Protein AF-A0A418YIG1-F1 (afdb_monomer_lite)

Structure (mmCIF, N/CA/C/O backbone):
data_AF-A0A418YIG1-F1
#
_entry.id   AF-A0A418YIG1-F1
#
loop_
_atom_site.group_PDB
_atom_site.id
_atom_site.type_symbol
_atom_site.label_atom_id
_atom_site.label_alt_id
_atom_site.label_comp_id
_atom_site.label_asym_id
_atom_site.label_entity_id
_atom_site.label_seq_id
_atom_site.pdbx_PDB_ins_code
_atom_site.Cartn_x
_atom_site.Cartn_y
_atom_site.Cartn_z
_atom_site.occupancy
_atom_site.B_iso_or_equiv
_atom_site.auth_seq_id
_atom_site.auth_comp_id
_atom_site.auth_asym_id
_atom_site.au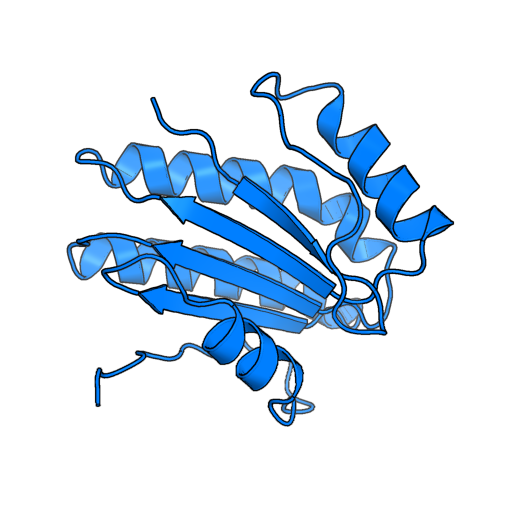th_atom_id
_atom_site.pdbx_PDB_model_num
ATOM 1 N N . MET A 1 1 ? 5.977 11.885 -16.176 1.00 49.81 1 MET A N 1
ATOM 2 C CA . MET A 1 1 ? 6.017 11.280 -14.828 1.00 49.81 1 MET A CA 1
ATOM 3 C C . MET A 1 1 ? 4.603 10.864 -14.461 1.00 49.81 1 MET A C 1
ATOM 5 O O . MET A 1 1 ? 3.712 11.700 -14.537 1.00 49.81 1 MET A O 1
ATOM 9 N N . THR A 1 2 ? 4.365 9.592 -14.143 1.00 57.84 2 THR A N 1
ATOM 10 C CA . THR A 1 2 ? 3.061 9.136 -13.630 1.00 57.84 2 THR A CA 1
ATOM 11 C C . THR A 1 2 ? 3.093 9.161 -12.111 1.00 57.84 2 THR A C 1
ATOM 13 O O . THR A 1 2 ? 3.876 8.435 -11.508 1.00 57.84 2 THR A O 1
ATOM 16 N N . SER A 1 3 ? 2.262 10.002 -11.502 1.00 64.56 3 SER A N 1
ATOM 17 C CA . SER A 1 3 ? 2.146 10.103 -10.048 1.00 64.56 3 SER A CA 1
ATOM 18 C C . SER A 1 3 ? 1.519 8.838 -9.437 1.00 64.56 3 SER A C 1
ATOM 20 O O . SER A 1 3 ? 0.661 8.217 -10.081 1.00 64.56 3 SER A O 1
ATOM 22 N N . PRO A 1 4 ? 1.893 8.476 -8.193 1.00 67.44 4 PRO A N 1
ATOM 23 C CA . PRO A 1 4 ? 1.141 7.532 -7.374 1.00 67.44 4 PRO A CA 1
ATOM 24 C C . PRO A 1 4 ? -0.352 7.838 -7.414 1.00 67.44 4 PRO A C 1
ATOM 26 O O . PRO A 1 4 ? -0.756 8.998 -7.356 1.00 67.44 4 PRO A O 1
ATOM 29 N N . THR A 1 5 ? -1.174 6.801 -7.526 1.00 73.25 5 THR A N 1
ATOM 30 C CA . THR A 1 5 ? -2.629 6.951 -7.505 1.00 73.25 5 THR A CA 1
ATOM 31 C C . THR A 1 5 ? -3.148 6.403 -6.189 1.00 73.25 5 THR A C 1
ATOM 33 O O . THR A 1 5 ? -3.030 5.207 -5.930 1.00 73.25 5 THR A O 1
ATOM 36 N N . LEU A 1 6 ? -3.716 7.272 -5.357 1.00 73.56 6 LEU A N 1
ATOM 37 C CA . LEU A 1 6 ? -4.414 6.866 -4.146 1.00 73.56 6 LEU A CA 1
ATOM 38 C C . LEU A 1 6 ? -5.915 6.809 -4.427 1.00 73.56 6 LEU A C 1
ATOM 40 O O . LEU A 1 6 ? -6.506 7.801 -4.843 1.00 73.56 6 LEU A O 1
ATOM 44 N N . LEU A 1 7 ? -6.513 5.656 -4.167 1.00 74.00 7 LEU A N 1
ATOM 45 C CA . LEU A 1 7 ? -7.945 5.424 -4.203 1.00 74.00 7 LEU A CA 1
ATOM 46 C C . LEU A 1 7 ? -8.424 5.165 -2.775 1.00 74.00 7 LEU A C 1
ATOM 48 O O . LEU A 1 7 ? -7.884 4.311 -2.073 1.00 74.00 7 LEU A O 1
ATOM 52 N N . VAL A 1 8 ? -9.433 5.907 -2.340 1.00 72.88 8 VAL A N 1
ATOM 53 C CA . VAL A 1 8 ? -10.099 5.677 -1.055 1.00 72.88 8 VAL A CA 1
ATOM 54 C C . VAL A 1 8 ? -11.390 4.925 -1.343 1.00 72.88 8 VAL A C 1
ATOM 56 O O . VAL A 1 8 ? -12.112 5.302 -2.262 1.00 72.88 8 VAL A O 1
ATOM 59 N N . ILE A 1 9 ? -11.647 3.851 -0.602 1.00 70.88 9 ILE A N 1
ATOM 60 C CA . ILE A 1 9 ? -12.823 3.005 -0.787 1.00 70.88 9 ILE A CA 1
ATOM 61 C C . ILE A 1 9 ? -13.627 3.016 0.512 1.00 70.88 9 ILE A C 1
ATOM 63 O O . ILE A 1 9 ? -13.076 2.870 1.608 1.00 70.88 9 ILE A O 1
ATOM 67 N N . ASP A 1 10 ? -14.929 3.246 0.397 1.00 71.00 10 ASP A N 1
ATOM 68 C CA . ASP A 1 10 ? -15.829 3.174 1.537 1.00 71.00 10 ASP A CA 1
ATOM 69 C C . ASP A 1 10 ? -16.151 1.723 1.934 1.00 71.00 10 ASP A C 1
ATOM 71 O O . ASP A 1 10 ? -15.756 0.753 1.288 1.00 71.00 10 ASP A O 1
ATOM 75 N N . ARG A 1 11 ? -16.930 1.570 3.007 1.00 67.44 11 ARG A N 1
ATOM 76 C CA . ARG A 1 11 ? -17.327 0.251 3.529 1.00 67.44 11 ARG A CA 1
ATOM 77 C C . ARG A 1 11 ? -18.232 -0.547 2.586 1.00 67.44 11 ARG A C 1
ATOM 79 O O . ARG A 1 11 ? -18.530 -1.705 2.856 1.00 67.44 11 ARG A O 1
ATOM 86 N N . GLN A 1 12 ? -18.756 0.095 1.545 1.00 65.69 12 GLN A N 1
ATOM 87 C CA . GLN A 1 12 ? -19.631 -0.501 0.538 1.00 65.69 12 GLN A CA 1
ATOM 88 C C . GLN A 1 12 ? -18.829 -0.917 -0.706 1.00 65.69 12 GLN A C 1
ATOM 90 O O . GLN A 1 12 ? -19.413 -1.358 -1.696 1.00 65.69 12 GLN A O 1
ATOM 95 N N . GLY A 1 13 ? -17.498 -0.783 -0.666 1.00 65.94 13 GLY A N 1
ATOM 96 C CA . GLY A 1 13 ? -16.621 -1.086 -1.790 1.00 65.94 13 GLY A CA 1
ATOM 97 C C . GLY A 1 13 ? -16.639 -0.010 -2.875 1.00 65.94 13 GLY A C 1
ATOM 98 O O . GLY A 1 13 ? -16.079 -0.227 -3.948 1.00 65.94 13 GLY A O 1
ATOM 99 N N . GLN A 1 14 ? -17.265 1.146 -2.629 1.00 67.62 14 GLN A N 1
ATOM 100 C CA . GLN A 1 14 ? -17.355 2.208 -3.622 1.00 67.62 14 GLN A CA 1
ATOM 101 C C . GLN A 1 14 ? -16.163 3.165 -3.511 1.00 67.62 14 GLN A C 1
ATOM 103 O O . GLN A 1 14 ? -15.774 3.552 -2.404 1.00 67.62 14 GLN A O 1
ATOM 108 N N . PRO A 1 15 ? -15.571 3.575 -4.648 1.00 67.25 15 PRO A N 1
ATOM 109 C CA . PRO A 1 15 ? -14.641 4.690 -4.685 1.00 67.25 15 PRO A CA 1
ATOM 110 C C . PRO A 1 15 ? -15.254 5.935 -4.049 1.00 67.25 15 PRO A C 1
ATOM 112 O O . PRO A 1 15 ? -16.292 6.429 -4.484 1.00 67.25 15 PRO A O 1
ATOM 115 N N . CYS A 1 16 ? -14.577 6.479 -3.052 1.00 62.69 16 CYS A N 1
ATOM 116 C CA . CYS A 1 16 ? -14.837 7.829 -2.590 1.00 62.69 16 CYS A CA 1
ATOM 117 C C . CYS A 1 16 ? -14.287 8.804 -3.636 1.00 62.69 16 CYS A C 1
ATOM 119 O O . CYS A 1 16 ? -13.160 8.611 -4.099 1.00 62.69 16 CYS A O 1
ATOM 121 N N . ASP A 1 17 ? -15.039 9.857 -3.978 1.00 53.47 17 ASP A N 1
ATOM 122 C CA . ASP A 1 17 ? -14.594 10.928 -4.883 1.00 53.47 17 ASP A CA 1
ATOM 123 C C . ASP A 1 17 ? -13.338 11.621 -4.326 1.00 53.47 17 ASP A C 1
ATOM 125 O O . ASP A 1 17 ? -13.389 12.614 -3.597 1.00 53.47 17 ASP A O 1
ATOM 129 N N . TYR A 1 18 ? -12.175 11.061 -4.645 1.00 53.44 18 TYR A N 1
ATOM 130 C CA . TYR A 1 18 ? -10.874 11.636 -4.364 1.00 53.44 18 TYR A CA 1
ATOM 131 C C . TYR A 1 18 ? -9.948 11.352 -5.544 1.00 53.44 18 TYR A C 1
ATOM 133 O O . TYR A 1 18 ? -9.420 10.255 -5.709 1.00 53.44 18 TYR A O 1
ATOM 141 N N . SER A 1 19 ? -9.773 12.363 -6.392 1.00 44.38 19 SER A N 1
ATOM 142 C CA . SER A 1 19 ? -8.796 12.358 -7.482 1.00 44.38 19 SER A CA 1
ATOM 143 C C . SER A 1 19 ? -7.512 13.009 -6.971 1.00 44.38 19 SER A C 1
ATOM 145 O O . SER A 1 19 ? -7.555 14.159 -6.552 1.00 44.38 19 SER A O 1
ATOM 147 N N . TYR A 1 20 ? -6.393 12.284 -6.975 1.00 45.69 20 TYR A N 1
ATOM 148 C CA . TYR A 1 20 ? -5.089 12.730 -6.460 1.00 45.69 20 TYR A CA 1
ATOM 149 C C . TYR A 1 20 ? -4.371 13.654 -7.471 1.00 45.69 20 TYR A C 1
ATOM 151 O O . TYR A 1 20 ? -3.920 13.148 -8.502 1.00 45.69 20 TYR A O 1
ATOM 159 N N . PRO A 1 21 ? -4.217 14.976 -7.238 1.00 45.69 21 PRO A N 1
ATOM 160 C CA . PRO A 1 21 ? -3.375 15.836 -8.070 1.00 45.69 21 PRO A CA 1
ATOM 161 C C . PRO A 1 21 ? -1.947 15.927 -7.487 1.00 45.69 21 PRO A C 1
ATOM 163 O O . PRO A 1 21 ? -1.782 15.715 -6.292 1.00 45.69 21 PRO A O 1
ATOM 166 N N . PRO A 1 22 ? -0.899 16.258 -8.266 1.00 42.94 22 PRO A N 1
ATOM 167 C CA . PRO A 1 22 ? 0.507 15.953 -7.938 1.00 42.94 22 PRO A CA 1
ATOM 168 C C . PRO A 1 22 ? 1.189 16.737 -6.793 1.00 42.94 22 PRO A C 1
ATOM 170 O O . PRO A 1 22 ? 2.356 16.466 -6.516 1.00 42.94 22 PRO A O 1
ATOM 173 N N . GLU A 1 23 ? 0.538 17.686 -6.115 1.00 50.03 23 GLU A N 1
ATOM 174 C CA . GLU A 1 23 ? 1.223 18.604 -5.181 1.00 50.03 23 GLU A CA 1
ATOM 175 C C . GLU A 1 23 ? 1.222 18.125 -3.710 1.00 50.03 23 GLU A C 1
ATOM 177 O O . GLU A 1 23 ? 0.220 18.178 -2.999 1.00 50.03 23 GLU A O 1
ATOM 182 N N . GLN A 1 24 ? 2.385 17.651 -3.246 1.00 52.31 24 GLN A N 1
ATOM 183 C CA . GLN A 1 24 ? 2.593 16.763 -2.083 1.00 52.31 24 GLN A CA 1
ATOM 184 C C . GLN A 1 24 ? 2.350 17.341 -0.663 1.00 52.31 24 GLN A C 1
ATOM 186 O O . GLN A 1 24 ? 2.691 16.695 0.326 1.00 52.31 24 GLN A O 1
ATOM 191 N N . GLY A 1 25 ? 1.765 18.533 -0.506 1.00 49.50 25 GLY A N 1
ATOM 192 C CA . GLY A 1 25 ? 1.604 19.189 0.808 1.00 49.50 25 GLY A CA 1
ATOM 193 C C . GLY A 1 25 ? 0.173 19.206 1.357 1.00 49.50 25 GLY A C 1
ATOM 194 O O . GLY A 1 25 ? -0.069 18.848 2.511 1.00 49.50 25 GLY A O 1
ATOM 195 N N . GLU A 1 26 ? -0.797 19.592 0.526 1.00 50.41 26 GLU A N 1
ATOM 196 C CA . GLU A 1 26 ? -2.203 19.779 0.931 1.00 50.41 26 GLU A CA 1
ATOM 197 C C . GLU A 1 26 ? -3.008 18.458 0.951 1.00 50.41 26 GLU A C 1
ATOM 199 O O . GLU A 1 26 ? -4.076 18.355 1.562 1.00 50.41 26 GLU A O 1
ATOM 204 N N . GLN A 1 27 ? -2.445 17.398 0.362 1.00 63.88 27 GLN A N 1
ATOM 205 C CA . GLN A 1 27 ? -3.059 16.080 0.159 1.00 63.88 27 GLN A CA 1
ATOM 206 C C . GLN A 1 27 ? -3.370 15.326 1.466 1.00 63.88 27 GLN A C 1
ATOM 208 O O . GLN A 1 27 ? -4.431 14.719 1.600 1.00 63.88 27 GLN A O 1
ATOM 213 N N . ILE A 1 28 ? -2.488 15.380 2.473 1.00 57.22 28 ILE A N 1
ATOM 214 C CA . ILE A 1 28 ? -2.630 14.590 3.717 1.00 57.22 28 ILE A CA 1
ATOM 215 C C . ILE A 1 28 ? -3.775 15.109 4.590 1.00 57.22 28 ILE A C 1
ATOM 217 O O . ILE A 1 28 ? -4.456 14.334 5.271 1.00 57.22 28 ILE A O 1
ATOM 221 N N . ALA A 1 29 ? -3.990 16.425 4.603 1.00 59.34 29 ALA A N 1
ATOM 222 C CA . ALA A 1 29 ? -5.099 17.027 5.331 1.00 59.34 29 ALA A CA 1
ATOM 223 C C . ALA A 1 29 ? -6.436 16.611 4.702 1.00 59.34 29 ALA A C 1
ATOM 225 O O . ALA A 1 29 ? -7.354 16.228 5.428 1.00 59.34 29 ALA A O 1
ATOM 226 N N . ALA A 1 30 ? -6.511 16.600 3.369 1.00 62.75 30 ALA A N 1
ATOM 227 C CA . ALA A 1 30 ? -7.687 16.156 2.634 1.00 62.75 30 ALA A CA 1
ATOM 228 C C . ALA A 1 30 ? -7.954 14.652 2.819 1.00 62.75 30 ALA A C 1
ATOM 230 O O . ALA A 1 30 ? -9.073 14.288 3.159 1.00 62.75 30 ALA A O 1
ATOM 231 N N . ILE A 1 31 ? -6.933 13.789 2.732 1.00 65.75 31 ILE A N 1
ATOM 232 C CA . ILE A 1 31 ? -7.068 12.343 2.996 1.00 65.75 31 ILE A CA 1
ATOM 233 C C . ILE A 1 31 ? -7.542 12.091 4.431 1.00 65.75 31 ILE A C 1
ATOM 235 O O . ILE A 1 31 ? -8.489 11.337 4.639 1.00 65.75 31 ILE A O 1
ATOM 239 N N . ASN A 1 32 ? -6.949 12.759 5.430 1.00 65.50 32 ASN A N 1
ATOM 240 C CA . ASN A 1 32 ? -7.430 12.674 6.813 1.00 65.50 32 ASN A CA 1
ATOM 241 C C . ASN A 1 32 ? -8.912 13.054 6.911 1.00 65.50 32 ASN A C 1
ATOM 243 O O . ASN A 1 32 ? -9.681 12.354 7.565 1.00 65.50 32 ASN A O 1
ATOM 247 N N . GLN A 1 33 ? -9.317 14.155 6.272 1.00 65.75 33 GLN A N 1
ATOM 248 C CA . GLN A 1 33 ? -10.711 14.584 6.284 1.00 65.75 33 GLN A CA 1
ATOM 249 C C . GLN A 1 33 ? -11.627 13.578 5.590 1.00 65.75 33 GLN A C 1
ATOM 251 O O . GLN A 1 33 ? -12.681 13.289 6.143 1.00 65.75 33 GLN A O 1
ATOM 256 N N . THR A 1 34 ? -11.245 13.027 4.439 1.00 67.88 34 THR A N 1
ATOM 257 C CA . THR A 1 34 ? -12.048 12.042 3.703 1.00 67.88 34 THR A CA 1
ATOM 258 C C . THR A 1 34 ? -12.217 10.763 4.512 1.00 67.88 34 THR A C 1
ATOM 260 O O . THR A 1 34 ? -13.348 10.348 4.742 1.00 67.88 34 THR A O 1
ATOM 263 N N . LEU A 1 35 ? -11.129 10.204 5.055 1.00 6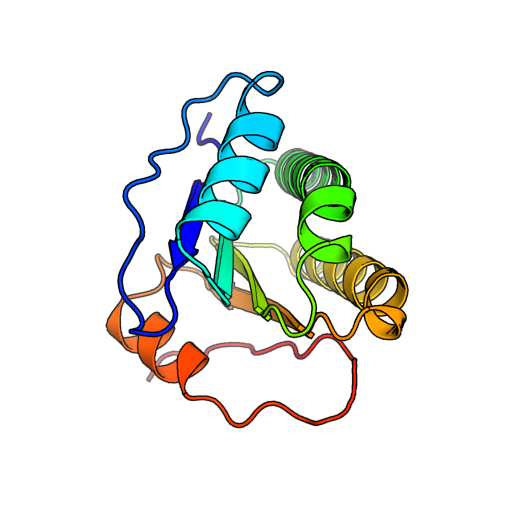8.69 35 LEU A N 1
ATOM 264 C CA . LEU A 1 35 ? -11.195 9.002 5.891 1.00 68.69 35 LEU A CA 1
ATOM 265 C C . LEU A 1 35 ? -12.099 9.207 7.113 1.00 68.69 35 LEU A C 1
ATOM 267 O O . LEU A 1 35 ? -12.894 8.335 7.462 1.00 68.69 35 LEU A O 1
ATOM 271 N N . ILE A 1 36 ? -11.992 10.365 7.774 1.00 67.25 36 ILE A N 1
ATOM 272 C CA . ILE A 1 36 ? -12.794 10.677 8.965 1.00 67.25 36 ILE A CA 1
ATOM 273 C C . ILE A 1 36 ? -14.262 10.928 8.592 1.00 67.25 36 ILE A C 1
ATOM 275 O O . ILE A 1 36 ? -15.155 10.380 9.235 1.00 67.25 36 ILE A O 1
ATOM 279 N N . LYS A 1 37 ? -14.526 11.748 7.566 1.00 66.50 37 LYS A N 1
ATOM 280 C CA . LYS A 1 37 ? -15.885 12.165 7.179 1.00 66.50 37 LYS A CA 1
ATOM 281 C C . LYS A 1 37 ? -16.679 11.030 6.537 1.00 66.50 37 LYS A C 1
ATOM 283 O O . LYS A 1 37 ? -17.860 10.892 6.834 1.00 66.50 37 LYS A O 1
ATOM 288 N N . GLN A 1 38 ? -16.046 10.225 5.685 1.00 64.62 38 GLN A N 1
ATOM 289 C CA . GLN A 1 38 ? -16.725 9.193 4.896 1.00 64.62 38 GLN A CA 1
ATOM 290 C C . GLN A 1 38 ? -16.673 7.795 5.535 1.00 64.62 38 GLN A C 1
ATOM 292 O O . GLN A 1 38 ? -17.217 6.847 4.982 1.00 64.62 38 GLN A O 1
ATOM 297 N N . LYS A 1 39 ? -16.083 7.658 6.736 1.00 68.25 39 LYS A N 1
ATOM 298 C CA . LYS A 1 39 ? -15.971 6.384 7.479 1.00 68.25 39 LYS A CA 1
ATOM 299 C C . LYS A 1 39 ? -15.357 5.245 6.650 1.00 68.25 39 LYS A C 1
ATOM 301 O O . LYS A 1 39 ? -15.700 4.079 6.868 1.00 68.25 39 LYS A O 1
ATOM 306 N N . CYS A 1 40 ? -14.467 5.589 5.724 1.00 72.38 40 CYS A N 1
ATOM 307 C CA . CYS A 1 40 ? -13.767 4.635 4.877 1.00 72.38 40 CYS A CA 1
ATOM 308 C C . CYS A 1 40 ? -12.953 3.684 5.745 1.00 72.38 40 CYS A C 1
ATOM 310 O O . CYS A 1 40 ? -12.231 4.125 6.642 1.00 72.38 40 CYS A O 1
ATOM 312 N N . ASP A 1 41 ? -13.073 2.395 5.475 1.00 76.94 41 ASP A N 1
ATOM 313 C CA . ASP A 1 41 ? -12.274 1.361 6.119 1.00 76.94 41 ASP A CA 1
ATOM 314 C C . ASP A 1 41 ? -11.165 0.848 5.205 1.00 76.94 41 ASP A C 1
ATOM 316 O O . ASP A 1 41 ? -10.322 0.106 5.688 1.00 76.94 41 ASP A O 1
ATOM 320 N N . THR A 1 42 ? -11.121 1.258 3.929 1.00 81.38 42 THR A N 1
ATOM 321 C CA . THR A 1 42 ? -10.135 0.749 2.980 1.00 81.38 42 THR A CA 1
ATOM 322 C C . THR A 1 42 ? -9.463 1.848 2.156 1.00 81.38 42 THR A C 1
ATOM 324 O O . THR A 1 42 ? -10.092 2.757 1.617 1.00 81.38 42 THR A O 1
ATOM 327 N N . LEU A 1 43 ? -8.143 1.746 2.018 1.00 84.19 43 LEU A N 1
ATOM 328 C CA . LEU A 1 43 ? -7.319 2.578 1.148 1.00 84.19 43 LEU A CA 1
ATOM 329 C C . LEU A 1 43 ? -6.529 1.710 0.171 1.00 84.19 43 LEU A C 1
ATOM 331 O O . LEU A 1 43 ? -6.013 0.660 0.543 1.00 84.19 43 LEU A O 1
ATOM 335 N N . TRP A 1 44 ? -6.366 2.203 -1.051 1.00 84.31 44 TRP A N 1
ATOM 336 C CA . TRP A 1 44 ? -5.598 1.584 -2.124 1.00 84.31 44 TRP A CA 1
ATOM 337 C C . TRP A 1 44 ? -4.564 2.565 -2.665 1.00 84.31 44 TRP A C 1
ATOM 339 O O . TRP A 1 44 ? -4.905 3.535 -3.335 1.00 84.31 44 TRP A O 1
ATOM 349 N N . LEU A 1 45 ? -3.286 2.307 -2.411 1.00 86.69 45 LEU A N 1
ATOM 350 C CA . LEU A 1 45 ? -2.175 3.024 -3.023 1.00 86.69 45 LEU A CA 1
ATOM 351 C C . LEU A 1 45 ? -1.655 2.220 -4.210 1.00 86.69 45 LEU A C 1
ATOM 353 O O . LEU A 1 45 ? -1.117 1.133 -4.034 1.00 86.69 45 LEU A O 1
ATOM 357 N N . THR A 1 46 ? -1.775 2.767 -5.413 1.00 85.38 46 THR A N 1
ATOM 358 C CA . THR A 1 46 ? -1.177 2.192 -6.620 1.00 85.38 46 THR A CA 1
ATOM 359 C C . THR A 1 46 ? 0.079 2.961 -6.994 1.00 85.38 46 THR A C 1
ATOM 361 O O . THR A 1 46 ? 0.021 4.159 -7.285 1.00 85.38 46 THR A O 1
ATOM 364 N N . ILE A 1 47 ? 1.208 2.257 -7.029 1.00 85.12 47 ILE A N 1
ATOM 365 C CA . ILE A 1 47 ? 2.477 2.757 -7.552 1.00 85.12 47 ILE A CA 1
ATOM 366 C C . ILE A 1 47 ? 2.688 2.133 -8.925 1.00 85.12 47 ILE A C 1
ATOM 368 O O . ILE A 1 47 ? 2.832 0.919 -9.046 1.00 85.12 47 ILE A O 1
ATOM 372 N N . LYS A 1 48 ? 2.687 2.973 -9.964 1.00 84.38 48 LYS A N 1
ATOM 373 C CA . LYS A 1 48 ? 3.058 2.545 -11.314 1.00 84.38 48 LYS A CA 1
ATOM 374 C C . LYS A 1 48 ? 4.572 2.561 -11.426 1.00 84.38 48 LYS A C 1
ATOM 376 O O . LYS A 1 48 ? 5.177 3.630 -11.365 1.00 84.38 48 LYS A O 1
ATOM 381 N N . VAL A 1 49 ? 5.148 1.384 -11.591 1.00 82.81 49 VAL A N 1
ATOM 382 C CA . VAL A 1 49 ? 6.583 1.181 -11.695 1.00 82.81 49 VAL A CA 1
ATOM 383 C C . VAL A 1 49 ? 7.047 1.747 -13.021 1.00 82.81 49 VAL A C 1
ATOM 385 O O . VAL A 1 49 ? 6.552 1.389 -14.091 1.00 82.81 49 VAL A O 1
ATOM 388 N N . GLN A 1 50 ? 7.962 2.699 -12.920 1.00 75.19 50 GLN A N 1
ATOM 389 C CA . GLN A 1 50 ? 8.581 3.344 -14.067 1.00 75.19 50 GLN A CA 1
ATOM 390 C C . GLN A 1 50 ? 9.887 2.628 -14.423 1.00 75.19 50 GLN A C 1
ATOM 392 O O . GLN A 1 50 ? 10.372 1.781 -13.677 1.00 75.19 50 GLN A O 1
ATOM 397 N N . THR A 1 51 ? 10.511 3.022 -15.534 1.00 72.88 51 THR A N 1
ATOM 398 C CA . THR A 1 51 ? 11.826 2.508 -15.953 1.00 72.88 51 THR A CA 1
ATOM 399 C C . THR A 1 51 ? 12.893 2.665 -14.864 1.00 72.88 51 THR A C 1
ATOM 401 O O . THR A 1 51 ? 13.850 1.898 -14.822 1.00 72.88 51 THR A O 1
ATOM 404 N N . ASN A 1 52 ? 12.728 3.650 -13.972 1.00 83.12 52 ASN A N 1
ATOM 405 C CA . ASN A 1 52 ? 13.548 3.819 -12.782 1.00 83.12 52 ASN A CA 1
ATOM 406 C C . ASN A 1 52 ? 12.855 3.218 -11.545 1.00 83.12 52 ASN A C 1
ATOM 408 O O . ASN A 1 52 ? 11.977 3.828 -10.923 1.00 83.12 52 ASN A O 1
ATOM 412 N N . ALA A 1 53 ? 13.287 2.016 -11.174 1.00 81.50 53 ALA A N 1
ATOM 413 C CA . ALA A 1 53 ? 12.794 1.311 -10.000 1.00 81.50 53 ALA A CA 1
ATOM 414 C C . ALA A 1 53 ? 13.060 2.065 -8.682 1.00 81.50 53 ALA A C 1
ATOM 416 O O . ALA A 1 53 ? 12.190 2.085 -7.810 1.00 81.50 53 ALA A O 1
ATOM 417 N N . GLN A 1 54 ? 14.216 2.728 -8.547 1.00 87.56 54 GLN A N 1
ATOM 418 C CA . GLN A 1 54 ? 14.571 3.478 -7.336 1.00 87.56 54 GLN A CA 1
ATOM 419 C C . GLN A 1 54 ? 13.593 4.627 -7.090 1.00 87.56 54 GLN A C 1
ATOM 421 O O . GLN A 1 54 ? 13.098 4.797 -5.982 1.00 87.56 54 GLN A O 1
ATOM 426 N N . GLU A 1 55 ? 13.245 5.367 -8.142 1.00 86.06 55 GLU A N 1
ATOM 427 C CA . GLU A 1 55 ? 12.280 6.463 -8.040 1.00 86.06 55 GLU A CA 1
ATOM 428 C C . GLU A 1 55 ? 10.900 5.959 -7.588 1.00 86.06 55 GLU A C 1
ATOM 430 O O . GLU A 1 55 ? 10.226 6.595 -6.778 1.00 86.06 55 GLU A O 1
ATOM 435 N N . SER A 1 56 ? 10.493 4.780 -8.063 1.00 86.56 56 SER A N 1
ATOM 436 C CA . SER A 1 56 ? 9.225 4.154 -7.671 1.00 86.56 56 SER A CA 1
ATOM 437 C C . SER A 1 56 ? 9.235 3.733 -6.189 1.00 86.56 56 SER A C 1
ATOM 439 O O . SER A 1 56 ? 8.228 3.881 -5.492 1.00 86.56 56 SER A O 1
ATOM 441 N N . LEU A 1 57 ? 10.380 3.261 -5.679 1.00 90.00 57 LEU A N 1
ATOM 442 C CA . LEU A 1 57 ? 10.576 2.944 -4.258 1.00 90.00 57 LEU A CA 1
ATOM 443 C C . LEU A 1 57 ? 10.568 4.197 -3.377 1.00 90.00 57 LEU A C 1
ATOM 445 O O . LEU A 1 57 ? 9.918 4.203 -2.329 1.00 90.00 57 LEU A O 1
ATOM 449 N N . ASP A 1 58 ? 11.232 5.268 -3.811 1.00 88.19 58 ASP A N 1
ATOM 450 C CA . ASP A 1 58 ? 11.256 6.544 -3.092 1.00 88.19 58 ASP A CA 1
ATOM 451 C C . ASP A 1 58 ? 9.847 7.147 -2.998 1.00 88.19 58 ASP A C 1
ATOM 453 O O . ASP A 1 58 ? 9.437 7.633 -1.939 1.00 88.19 58 ASP A O 1
ATOM 457 N N . GLN A 1 59 ? 9.065 7.048 -4.078 1.00 85.12 59 GLN A N 1
ATOM 458 C CA . GLN A 1 59 ? 7.656 7.445 -4.091 1.00 85.12 59 GLN A CA 1
ATOM 459 C C . GLN A 1 59 ? 6.824 6.623 -3.103 1.00 85.12 59 GLN A C 1
ATOM 461 O O . GLN A 1 59 ? 6.064 7.201 -2.324 1.00 85.12 59 GLN A O 1
ATOM 466 N N . LEU A 1 60 ? 6.984 5.295 -3.091 1.00 88.81 60 LEU A N 1
ATOM 467 C CA . LEU A 1 60 ? 6.298 4.435 -2.128 1.00 88.81 60 LEU A CA 1
ATOM 468 C C . LEU A 1 60 ? 6.646 4.837 -0.690 1.00 88.81 60 LEU A C 1
ATOM 470 O O . LEU A 1 60 ? 5.746 5.057 0.119 1.00 88.81 60 LEU A O 1
ATOM 474 N N . PHE A 1 61 ? 7.932 4.994 -0.375 1.00 88.69 61 PHE A N 1
ATOM 475 C CA . PHE A 1 61 ? 8.380 5.402 0.955 1.00 88.69 61 PHE A CA 1
ATOM 476 C C . PHE A 1 61 ? 7.800 6.759 1.373 1.00 88.69 61 PHE A C 1
ATOM 478 O O . PHE A 1 61 ? 7.298 6.903 2.493 1.00 88.69 61 PHE A O 1
ATOM 485 N N . ALA A 1 62 ? 7.810 7.744 0.471 1.00 84.50 62 ALA A N 1
ATOM 486 C CA . ALA A 1 62 ? 7.207 9.047 0.716 1.00 84.50 62 ALA A CA 1
ATOM 487 C C . ALA A 1 62 ? 5.706 8.921 1.018 1.00 84.50 62 ALA A C 1
ATOM 489 O O . ALA A 1 62 ? 5.246 9.453 2.030 1.00 84.50 62 ALA A O 1
ATOM 490 N N . CYS A 1 63 ? 4.953 8.163 0.215 1.00 84.38 63 CYS A N 1
ATOM 491 C CA . CYS A 1 63 ? 3.528 7.928 0.446 1.00 84.38 63 CYS A CA 1
ATOM 492 C C . CYS A 1 63 ? 3.265 7.233 1.791 1.00 84.38 63 CYS A C 1
ATOM 494 O O . CYS A 1 63 ? 2.398 7.682 2.542 1.00 84.38 63 CYS A O 1
ATOM 496 N N . LEU A 1 64 ? 4.028 6.191 2.143 1.00 86.31 64 LEU A N 1
ATOM 497 C CA . LEU A 1 64 ? 3.886 5.485 3.423 1.00 86.31 64 LEU A CA 1
ATOM 498 C C . LEU A 1 64 ? 4.105 6.427 4.613 1.00 86.31 64 LEU A C 1
ATOM 500 O O . LEU A 1 64 ? 3.283 6.471 5.529 1.00 86.31 64 LEU A O 1
ATOM 504 N N . ARG A 1 65 ? 5.163 7.248 4.576 1.00 85.69 65 ARG A N 1
ATOM 505 C CA . ARG A 1 65 ? 5.442 8.236 5.633 1.00 85.69 65 ARG A CA 1
ATOM 506 C C . ARG A 1 65 ? 4.327 9.262 5.788 1.00 85.69 65 ARG A C 1
ATOM 508 O O . ARG A 1 65 ? 3.999 9.656 6.907 1.00 85.69 65 ARG A O 1
ATOM 515 N N . GLN A 1 66 ? 3.757 9.705 4.674 1.00 81.25 66 GLN A N 1
ATOM 516 C CA . GLN A 1 66 ? 2.674 10.682 4.664 1.00 81.25 66 GLN A CA 1
ATOM 517 C C . GLN A 1 66 ? 1.358 10.091 5.193 1.00 81.25 66 GLN A C 1
ATOM 519 O O . GLN A 1 66 ? 0.654 10.735 5.974 1.00 81.25 66 GLN A O 1
ATOM 524 N N . LEU A 1 67 ? 1.052 8.845 4.820 1.00 81.44 67 LEU A N 1
ATOM 525 C CA . LEU A 1 67 ? -0.156 8.125 5.229 1.00 81.44 67 LEU A CA 1
ATOM 526 C C . LEU A 1 67 ? -0.079 7.558 6.650 1.00 81.44 67 LEU A C 1
ATOM 528 O O . LEU A 1 67 ? -1.119 7.282 7.245 1.00 81.44 67 LEU A O 1
ATOM 532 N N . TYR A 1 68 ? 1.116 7.465 7.235 1.00 84.44 68 TYR A N 1
ATOM 533 C CA . TYR A 1 68 ? 1.336 6.909 8.569 1.00 84.44 68 TYR A CA 1
ATOM 534 C C . TYR A 1 68 ? 0.420 7.520 9.642 1.00 84.44 68 TYR A C 1
ATOM 536 O O . TYR A 1 68 ? -0.334 6.816 10.314 1.00 84.44 68 TYR A O 1
ATOM 544 N N . ARG A 1 69 ? 0.422 8.854 9.782 1.00 82.62 69 ARG A N 1
ATOM 545 C CA . ARG A 1 69 ? -0.417 9.551 10.777 1.00 82.62 69 ARG A CA 1
ATOM 546 C C . ARG A 1 69 ? -1.925 9.399 10.510 1.00 82.62 69 ARG A C 1
ATOM 548 O O . ARG A 1 69 ? -2.644 9.160 11.481 1.00 82.62 69 ARG A O 1
ATOM 555 N N . PRO A 1 70 ? -2.427 9.554 9.266 1.00 79.44 70 PRO A N 1
ATOM 556 C CA . PRO A 1 70 ? -3.813 9.222 8.935 1.00 79.44 70 PRO A CA 1
ATOM 557 C C . PRO A 1 70 ? -4.219 7.801 9.327 1.00 79.44 70 PRO A C 1
ATOM 559 O O . PRO A 1 70 ? -5.218 7.625 10.024 1.00 79.44 70 PRO A O 1
ATOM 562 N N . LEU A 1 71 ? -3.418 6.803 8.946 1.00 81.06 71 LEU A N 1
ATOM 563 C CA . LEU A 1 71 ? -3.701 5.393 9.213 1.00 81.06 71 LEU A CA 1
ATOM 564 C C . LEU A 1 71 ? -3.718 5.098 10.717 1.00 81.06 71 LEU A C 1
ATOM 566 O O . LEU A 1 71 ? -4.642 4.459 11.205 1.00 81.06 71 LEU A O 1
ATOM 570 N N . MET A 1 72 ? -2.785 5.662 11.491 1.00 82.62 72 MET A N 1
ATOM 571 C CA . MET A 1 72 ? -2.770 5.522 12.955 1.00 82.62 72 MET A CA 1
ATOM 572 C C . MET A 1 72 ? -4.064 5.975 13.652 1.00 82.62 72 MET A C 1
ATOM 574 O O . MET A 1 72 ? -4.354 5.514 14.758 1.00 82.62 72 MET A O 1
ATOM 578 N N . ARG A 1 73 ? -4.797 6.931 13.069 1.00 80.94 73 ARG A N 1
ATOM 579 C CA . ARG A 1 73 ? -6.037 7.477 13.647 1.00 80.94 73 ARG A CA 1
ATOM 580 C C . ARG A 1 73 ? -7.267 6.643 13.284 1.00 80.94 73 ARG A C 1
ATOM 582 O O . ARG A 1 73 ? -8.277 6.741 13.977 1.00 80.94 73 ARG A O 1
ATOM 589 N N . GLN A 1 74 ? -7.178 5.830 12.235 1.00 76.12 74 GLN A N 1
ATOM 590 C CA . GLN A 1 74 ? -8.250 4.984 11.716 1.00 76.12 74 GLN A CA 1
ATOM 591 C C . GLN A 1 74 ? -8.058 3.545 12.205 1.00 76.12 74 GLN A C 1
ATOM 593 O O . GLN A 1 74 ? -7.373 2.739 11.580 1.00 76.12 74 GLN A O 1
ATOM 598 N N . LYS A 1 75 ? -8.651 3.220 13.358 1.00 73.19 75 LYS A N 1
ATOM 599 C CA . LYS A 1 75 ? -8.614 1.849 13.892 1.00 73.19 75 LYS A CA 1
ATOM 600 C C . LYS A 1 75 ? -9.377 0.900 12.967 1.00 73.19 75 LYS A C 1
ATOM 602 O O . LYS A 1 75 ? -10.495 1.223 12.573 1.00 73.19 75 LYS A O 1
ATOM 607 N N . GLY A 1 76 ? -8.815 -0.279 12.703 1.00 73.31 76 GLY A N 1
ATOM 608 C CA . GLY A 1 76 ? -9.477 -1.307 11.895 1.00 73.31 76 GLY A CA 1
ATOM 609 C C . GLY A 1 76 ? -9.516 -0.989 10.401 1.00 73.31 76 GLY A C 1
ATOM 610 O O . GLY A 1 76 ? -10.391 -1.487 9.707 1.00 73.31 76 GLY A O 1
ATOM 611 N N . CYS A 1 77 ? -8.618 -0.126 9.923 1.00 79.25 77 CYS A N 1
ATOM 612 C CA . CYS A 1 77 ? -8.512 0.225 8.514 1.00 79.25 77 CYS A CA 1
ATOM 613 C C . CYS A 1 77 ? -7.623 -0.769 7.749 1.00 79.25 77 CYS A C 1
ATOM 615 O O . CYS A 1 77 ? -6.627 -1.274 8.276 1.00 79.25 77 CYS A O 1
ATOM 617 N N . HIS A 1 78 ? -7.971 -1.010 6.492 1.00 82.12 78 HIS A N 1
ATOM 618 C CA . HIS A 1 78 ? -7.254 -1.821 5.527 1.00 82.12 78 HIS A CA 1
ATOM 619 C C . HIS A 1 78 ? -6.514 -0.916 4.547 1.00 82.12 78 HIS A C 1
ATOM 621 O O . HIS A 1 78 ? -7.085 -0.014 3.939 1.00 82.12 78 HIS A O 1
ATOM 627 N N . PHE A 1 79 ? -5.232 -1.177 4.350 1.00 85.94 79 PHE A N 1
ATOM 628 C CA . PHE A 1 79 ? -4.405 -0.437 3.418 1.00 85.94 79 PHE A CA 1
ATOM 629 C C . PHE A 1 79 ? -3.738 -1.390 2.433 1.00 85.94 79 PHE A C 1
ATOM 631 O O . PHE A 1 79 ? -2.949 -2.252 2.806 1.00 85.94 79 PHE A O 1
ATOM 638 N N . TRP A 1 80 ? -4.069 -1.240 1.161 1.00 87.06 80 TRP A N 1
ATOM 639 C CA . TRP A 1 80 ? -3.541 -2.039 0.069 1.00 87.06 80 TRP A CA 1
ATOM 640 C C . TRP A 1 80 ? -2.497 -1.242 -0.698 1.00 87.06 80 TRP A C 1
ATOM 642 O O . TRP A 1 80 ? -2.771 -0.144 -1.180 1.00 87.06 80 TRP A O 1
ATOM 652 N N . VAL A 1 81 ? -1.309 -1.816 -0.842 1.00 89.06 81 VAL A N 1
ATOM 653 C CA . VAL A 1 81 ? -0.254 -1.323 -1.724 1.00 89.06 81 VAL A CA 1
ATOM 654 C C . VAL A 1 81 ? -0.244 -2.196 -2.974 1.00 89.06 81 VAL A C 1
ATOM 656 O O . VAL A 1 81 ? 0.034 -3.392 -2.907 1.00 89.06 81 VAL A O 1
ATOM 659 N N . CYS A 1 82 ? -0.561 -1.590 -4.113 1.00 88.81 82 CYS A N 1
ATOM 660 C CA . CYS A 1 82 ? -0.513 -2.196 -5.434 1.00 88.81 82 CYS A CA 1
ATOM 661 C C . CYS A 1 82 ? 0.748 -1.714 -6.161 1.00 88.81 82 CYS A C 1
ATOM 663 O O . CYS A 1 82 ? 0.857 -0.543 -6.534 1.00 88.81 82 CYS A O 1
ATOM 665 N N . TRP A 1 83 ? 1.702 -2.619 -6.338 1.00 89.25 83 TRP A N 1
ATOM 666 C CA . TRP A 1 83 ? 2.922 -2.419 -7.108 1.00 89.25 83 TRP A CA 1
ATOM 667 C C . TRP A 1 83 ? 2.665 -2.864 -8.548 1.00 89.25 83 TRP A C 1
ATOM 669 O O . TRP A 1 83 ? 2.473 -4.049 -8.811 1.00 89.25 83 TRP A O 1
ATOM 679 N N . GLN A 1 84 ? 2.552 -1.902 -9.465 1.00 88.19 84 GLN A N 1
ATOM 680 C CA . GLN A 1 84 ? 2.005 -2.139 -10.799 1.00 88.19 84 GLN A CA 1
ATOM 681 C C . GLN A 1 84 ? 3.014 -1.835 -11.906 1.00 88.19 84 GLN A C 1
ATOM 683 O O . GLN A 1 84 ? 3.392 -0.682 -12.090 1.00 88.19 84 GLN A O 1
ATOM 688 N N . GLY A 1 85 ? 3.329 -2.819 -12.739 1.00 84.75 85 GLY A N 1
ATOM 689 C CA . GLY A 1 85 ? 4.161 -2.671 -13.932 1.00 84.75 85 GLY A CA 1
ATOM 690 C C . GLY A 1 85 ? 5.158 -3.815 -14.074 1.00 84.75 85 GLY A C 1
ATOM 691 O O . GLY A 1 85 ? 5.244 -4.688 -13.214 1.00 84.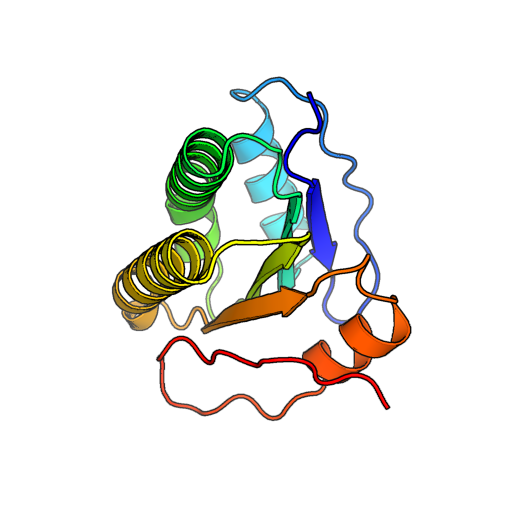75 85 GLY A O 1
ATOM 692 N N . GLN A 1 86 ? 5.931 -3.816 -15.162 1.00 78.56 86 GLN A N 1
ATOM 693 C CA . GLN A 1 86 ? 7.068 -4.729 -15.275 1.00 78.56 86 GLN A CA 1
ATOM 694 C C . GLN A 1 86 ? 8.152 -4.321 -14.280 1.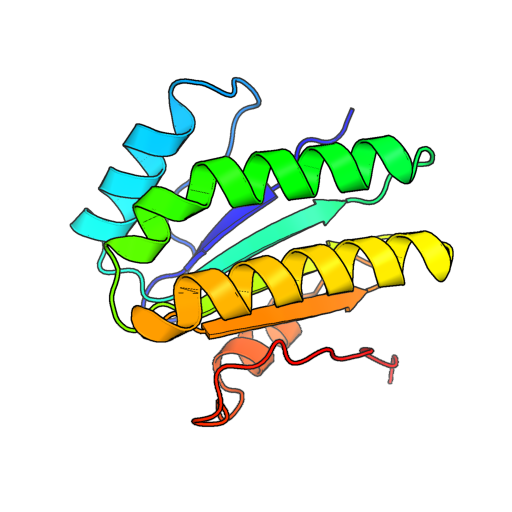00 78.56 86 GLN A C 1
ATOM 696 O O . GLN A 1 86 ? 8.666 -3.204 -14.334 1.00 78.56 86 GLN A O 1
ATOM 701 N N . THR A 1 87 ? 8.491 -5.237 -13.380 1.00 74.00 87 THR A N 1
ATOM 702 C CA . THR A 1 87 ? 9.433 -5.001 -12.289 1.00 74.00 87 THR A CA 1
ATOM 703 C C . THR A 1 87 ? 10.515 -6.050 -12.294 1.00 74.00 87 THR A C 1
ATOM 705 O O . THR A 1 87 ? 10.246 -7.239 -12.470 1.00 74.00 87 THR A O 1
ATOM 708 N N . ASP A 1 88 ? 11.746 -5.626 -12.046 1.00 84.75 88 ASP A N 1
ATOM 709 C CA . ASP A 1 88 ? 12.770 -6.573 -11.649 1.00 84.75 88 ASP A CA 1
ATOM 710 C C . ASP A 1 88 ? 12.439 -7.139 -10.244 1.00 84.75 88 ASP A C 1
ATOM 712 O O . ASP A 1 88 ? 11.828 -6.452 -9.417 1.00 84.75 88 ASP A O 1
ATOM 716 N N . PRO A 1 89 ? 12.845 -8.380 -9.932 1.00 85.81 89 PRO A N 1
ATOM 717 C CA . PRO A 1 89 ? 12.538 -8.994 -8.641 1.00 85.81 89 PRO A CA 1
ATOM 718 C C . PRO A 1 89 ? 13.102 -8.242 -7.425 1.00 85.81 89 PRO A C 1
ATOM 720 O O . PRO A 1 89 ? 12.561 -8.363 -6.325 1.00 85.81 89 PRO A O 1
ATOM 723 N N . MET A 1 90 ? 14.191 -7.482 -7.590 1.00 87.88 90 MET A N 1
ATOM 724 C CA . MET A 1 90 ? 14.837 -6.769 -6.487 1.00 87.88 90 MET A CA 1
ATOM 725 C C . MET A 1 90 ? 14.013 -5.549 -6.070 1.00 87.88 90 MET A C 1
ATOM 727 O O . MET A 1 90 ? 13.823 -5.322 -4.873 1.00 87.88 90 MET A O 1
ATOM 731 N N . SER A 1 91 ? 13.469 -4.798 -7.028 1.00 89.00 91 SER A N 1
ATOM 732 C CA . SER A 1 91 ? 12.591 -3.666 -6.729 1.00 89.00 91 SER A CA 1
ATOM 733 C C . SER A 1 91 ? 11.255 -4.094 -6.129 1.00 89.00 91 SER A C 1
ATOM 735 O O . SER A 1 91 ? 10.815 -3.491 -5.149 1.00 89.00 91 SER A O 1
ATOM 737 N N . GLU A 1 92 ? 10.649 -5.180 -6.617 1.00 89.62 92 GLU A N 1
ATOM 738 C CA . GLU A 1 92 ? 9.452 -5.751 -5.987 1.00 89.62 92 GLU A CA 1
ATOM 739 C C . GLU A 1 92 ? 9.734 -6.180 -4.538 1.00 89.62 92 GLU A C 1
ATOM 741 O O . GLU A 1 92 ? 8.957 -5.866 -3.631 1.00 89.62 92 GLU A O 1
ATOM 746 N N . ALA A 1 93 ? 10.870 -6.842 -4.288 1.00 89.56 93 ALA A N 1
ATOM 747 C CA . ALA A 1 93 ? 11.273 -7.225 -2.937 1.00 89.56 93 ALA A CA 1
ATOM 748 C C . ALA A 1 93 ? 11.460 -6.002 -2.022 1.00 89.56 93 ALA A C 1
ATOM 750 O O . ALA A 1 93 ? 11.029 -6.033 -0.867 1.00 89.56 93 ALA A O 1
ATOM 751 N N . GLY A 1 94 ? 12.038 -4.913 -2.539 1.00 92.00 94 GLY A N 1
ATOM 752 C CA . GLY A 1 94 ? 12.155 -3.641 -1.825 1.00 92.00 94 GLY A CA 1
ATOM 753 C C . GLY A 1 94 ? 10.794 -3.034 -1.473 1.00 92.00 94 GLY A C 1
ATOM 754 O O . GLY A 1 94 ? 10.557 -2.666 -0.321 1.00 92.00 94 GLY A O 1
ATOM 755 N N . ALA A 1 95 ? 9.864 -2.994 -2.429 1.00 91.00 95 ALA A N 1
ATOM 756 C CA . ALA A 1 95 ? 8.516 -2.469 -2.220 1.00 91.00 95 ALA A CA 1
ATOM 757 C C . ALA A 1 95 ? 7.727 -3.303 -1.200 1.00 91.00 95 ALA A C 1
ATOM 759 O O . ALA A 1 95 ? 7.081 -2.764 -0.290 1.00 91.00 95 ALA A O 1
ATOM 760 N N . LYS A 1 96 ? 7.840 -4.631 -1.298 1.00 91.25 96 LYS A N 1
ATOM 761 C CA . LYS A 1 96 ? 7.285 -5.562 -0.320 1.00 91.25 96 LYS A CA 1
ATOM 762 C C . LYS A 1 96 ? 7.859 -5.280 1.062 1.00 91.25 96 LYS A C 1
ATOM 764 O O . LYS A 1 96 ? 7.071 -5.064 1.977 1.00 91.25 96 LYS A O 1
ATOM 769 N N . ALA A 1 97 ? 9.184 -5.206 1.210 1.00 92.12 97 ALA A N 1
ATOM 770 C CA . ALA A 1 97 ? 9.857 -4.946 2.486 1.00 92.12 97 ALA A CA 1
ATOM 771 C C . ALA A 1 97 ? 9.396 -3.634 3.142 1.00 92.12 97 ALA A C 1
ATOM 773 O O . ALA A 1 97 ? 9.020 -3.643 4.315 1.00 92.12 97 ALA A O 1
ATOM 774 N N . LEU A 1 98 ? 9.333 -2.532 2.382 1.00 92.00 98 LEU A N 1
ATOM 775 C CA . LEU A 1 98 ? 8.792 -1.251 2.858 1.00 92.00 98 LEU A CA 1
ATOM 776 C C . LEU A 1 98 ? 7.361 -1.402 3.391 1.00 92.00 98 LEU A C 1
ATOM 778 O O . LEU A 1 98 ? 7.023 -0.875 4.453 1.00 92.00 98 LEU A O 1
ATOM 782 N N . THR A 1 99 ? 6.535 -2.174 2.686 1.00 90.81 99 THR A N 1
ATOM 783 C CA . THR A 1 99 ? 5.154 -2.450 3.092 1.00 90.81 99 THR A CA 1
ATOM 784 C C . THR A 1 99 ? 5.091 -3.293 4.372 1.00 90.81 99 THR A C 1
ATOM 786 O O . THR A 1 99 ? 4.258 -3.024 5.237 1.00 90.81 99 THR A O 1
ATOM 789 N N . GLN A 1 100 ? 5.991 -4.269 4.553 1.00 89.00 100 GLN A N 1
ATOM 790 C CA . GLN A 1 100 ? 6.055 -5.061 5.792 1.00 89.00 100 GLN A CA 1
ATOM 791 C C . GLN A 1 100 ? 6.496 -4.216 6.989 1.00 89.00 100 GLN A C 1
ATOM 793 O O . GLN A 1 100 ? 5.926 -4.361 8.067 1.00 89.00 100 GLN A O 1
ATOM 798 N N . ILE A 1 101 ? 7.465 -3.315 6.803 1.00 89.50 101 ILE A N 1
ATOM 799 C CA . ILE A 1 101 ? 7.903 -2.384 7.853 1.00 89.50 101 ILE A CA 1
ATOM 800 C C . ILE A 1 101 ? 6.728 -1.504 8.287 1.00 89.50 101 ILE A C 1
ATOM 802 O O . ILE A 1 101 ? 6.416 -1.448 9.474 1.00 89.50 101 ILE A O 1
ATOM 806 N N . ALA A 1 102 ? 6.010 -0.902 7.335 1.00 88.50 102 ALA A N 1
ATOM 807 C CA . ALA A 1 102 ? 4.828 -0.101 7.647 1.00 88.50 102 ALA A CA 1
ATOM 808 C C . ALA A 1 102 ? 3.749 -0.920 8.382 1.00 88.50 102 ALA A C 1
ATOM 810 O O . ALA A 1 102 ? 3.122 -0.421 9.319 1.00 88.50 102 ALA A O 1
ATOM 811 N N . ALA A 1 103 ? 3.549 -2.186 7.993 1.00 86.94 103 ALA A N 1
ATOM 812 C CA . ALA A 1 103 ? 2.597 -3.080 8.649 1.00 86.94 103 ALA A CA 1
ATOM 813 C C . ALA A 1 103 ? 2.975 -3.324 10.115 1.00 86.94 103 ALA A C 1
ATOM 815 O O . ALA A 1 103 ? 2.116 -3.258 10.990 1.00 86.94 103 ALA A O 1
ATOM 816 N N . LEU A 1 104 ? 4.262 -3.558 10.389 1.00 87.50 104 LEU A N 1
ATOM 817 C CA . LEU A 1 104 ? 4.776 -3.760 11.744 1.00 87.50 104 LEU A CA 1
ATOM 818 C C . LEU A 1 104 ? 4.595 -2.511 12.612 1.00 87.50 104 LEU A C 1
ATOM 820 O O . LEU A 1 104 ? 4.135 -2.618 13.748 1.00 87.50 104 LEU A O 1
ATOM 824 N N . GLU A 1 105 ? 4.900 -1.328 12.078 1.00 86.94 105 GLU A N 1
ATOM 825 C CA . GLU A 1 105 ? 4.735 -0.067 12.810 1.00 86.94 105 GLU A CA 1
ATOM 826 C C . GLU A 1 105 ? 3.262 0.224 13.148 1.00 86.94 105 GLU A C 1
ATOM 828 O O . GLU A 1 105 ? 2.948 0.759 14.215 1.00 86.94 105 GLU A O 1
ATOM 833 N N . LEU A 1 106 ? 2.340 -0.161 12.261 1.00 84.94 106 LEU A N 1
ATOM 834 C CA . LEU A 1 106 ? 0.907 0.091 12.413 1.00 84.94 106 LEU A CA 1
ATOM 835 C C . LEU A 1 106 ? 0.125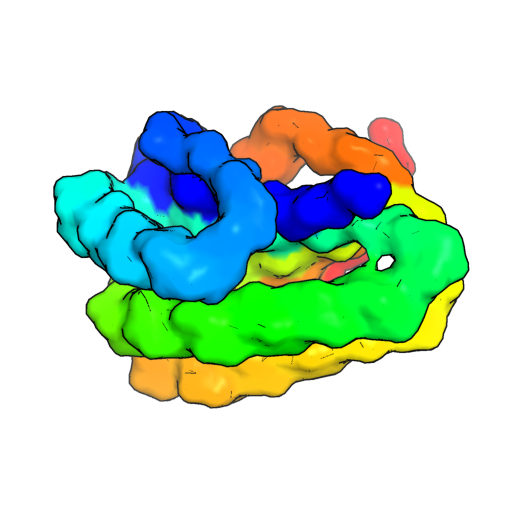 -1.078 13.044 1.00 84.94 106 LEU A C 1
ATOM 837 O O . LEU A 1 106 ? -1.048 -0.906 13.393 1.00 84.94 106 LEU A O 1
ATOM 841 N N . ALA A 1 107 ? 0.763 -2.224 13.300 1.00 80.38 107 ALA A N 1
ATOM 842 C CA . ALA A 1 107 ? 0.139 -3.408 13.899 1.00 80.38 107 ALA A CA 1
ATOM 843 C C . ALA A 1 107 ? -0.520 -3.105 15.255 1.00 80.38 107 ALA A C 1
ATOM 845 O O . ALA A 1 107 ? -1.659 -3.495 15.514 1.00 80.38 107 ALA A O 1
ATOM 846 N N . ALA A 1 108 ? 0.146 -2.310 16.101 1.00 76.56 108 ALA A N 1
ATOM 847 C CA . ALA A 1 108 ? -0.387 -1.897 17.403 1.00 76.56 108 ALA A CA 1
ATOM 848 C C . ALA A 1 108 ? -1.657 -1.024 17.299 1.00 76.56 108 ALA A C 1
ATOM 850 O O . ALA A 1 108 ? -2.322 -0.763 18.305 1.00 76.56 108 ALA A O 1
ATOM 851 N N . LYS A 1 109 ? -1.985 -0.536 16.097 1.00 78.12 109 LYS A N 1
ATOM 852 C CA . LYS A 1 109 ? -3.167 0.283 15.796 1.00 78.12 109 LYS A CA 1
ATOM 853 C C . LYS A 1 109 ? -4.273 -0.489 15.082 1.00 78.12 109 LYS A C 1
ATOM 855 O O . LYS A 1 109 ? -5.281 0.119 14.733 1.00 78.12 109 LYS A O 1
ATOM 860 N N . GLN A 1 110 ? -4.126 -1.808 14.938 1.00 80.12 110 GLN A N 1
ATOM 861 C CA . GLN A 1 110 ? -5.082 -2.669 14.238 1.00 80.12 110 GLN A CA 1
ATOM 862 C C . GLN A 1 110 ? -5.323 -2.223 12.788 1.00 80.12 110 GLN A C 1
ATOM 864 O O . GLN A 1 110 ? -6.451 -2.262 12.307 1.00 80.12 110 GLN A O 1
ATOM 869 N N . VAL A 1 111 ? -4.275 -1.745 12.116 1.00 81.81 111 VAL A N 1
ATOM 870 C CA . VAL A 1 111 ? -4.316 -1.444 10.682 1.00 81.81 111 VAL A CA 1
ATOM 871 C C . VAL A 1 111 ? -3.737 -2.644 9.942 1.00 81.81 111 VAL A C 1
ATOM 873 O O . VAL A 1 111 ? -2.621 -3.072 10.241 1.00 81.81 111 VAL A O 1
ATOM 876 N N . SER A 1 112 ? -4.486 -3.182 8.984 1.00 83.44 112 SER A N 1
ATOM 877 C CA . SER A 1 112 ? -4.008 -4.254 8.109 1.00 83.44 112 SER A CA 1
ATOM 878 C C . SER A 1 112 ? -3.360 -3.640 6.882 1.00 83.44 112 SER A C 1
ATOM 880 O O . SER A 1 112 ? -4.011 -2.873 6.178 1.00 83.44 112 SER A O 1
ATOM 882 N N . ILE A 1 113 ? -2.104 -3.988 6.598 1.00 87.06 113 ILE A N 1
ATOM 883 C CA . ILE A 1 113 ? -1.432 -3.559 5.369 1.00 87.06 113 ILE A CA 1
ATOM 884 C C . ILE A 1 113 ? -1.144 -4.771 4.491 1.00 87.06 113 ILE A C 1
ATOM 886 O O . ILE A 1 113 ? -0.521 -5.734 4.938 1.00 87.06 113 ILE A O 1
ATOM 890 N N . ASN A 1 114 ? -1.579 -4.699 3.238 1.00 87.06 114 ASN A N 1
ATOM 891 C CA . ASN A 1 114 ? -1.492 -5.772 2.257 1.00 87.06 114 ASN A CA 1
ATOM 892 C C . ASN A 1 114 ? -0.684 -5.315 1.040 1.00 87.06 114 ASN A C 1
ATOM 894 O O . ASN A 1 114 ? -0.779 -4.159 0.631 1.00 87.06 114 ASN A O 1
ATOM 898 N N . PHE A 1 115 ? 0.092 -6.226 0.453 1.00 88.81 115 PHE A N 1
ATOM 899 C CA . PHE A 1 115 ? 0.908 -5.961 -0.728 1.00 88.81 115 PHE A CA 1
ATOM 900 C C . PHE A 1 115 ? 0.482 -6.857 -1.891 1.00 88.81 115 PHE A C 1
ATOM 902 O O . PHE A 1 115 ? 0.390 -8.078 -1.751 1.00 88.81 115 PHE A O 1
ATOM 909 N N . VAL A 1 116 ? 0.284 -6.261 -3.062 1.00 88.88 116 VAL A N 1
ATOM 910 C CA . VAL A 1 116 ? 0.009 -6.983 -4.306 1.00 88.88 116 VAL A CA 1
ATOM 911 C C . VAL A 1 116 ? 0.923 -6.458 -5.400 1.00 88.88 116 VAL A C 1
ATOM 913 O O . VAL A 1 116 ? 1.057 -5.246 -5.557 1.00 88.88 116 VAL A O 1
ATOM 916 N N . SER A 1 117 ? 1.520 -7.374 -6.159 1.00 88.00 117 SER A N 1
ATOM 917 C CA . SER A 1 117 ? 2.279 -7.065 -7.372 1.00 88.00 117 SER A CA 1
ATOM 918 C C . SER A 1 117 ? 1.487 -7.512 -8.599 1.00 88.00 117 SER A C 1
ATOM 920 O O . SER A 1 117 ? 0.847 -8.568 -8.582 1.00 88.00 117 SER A O 1
ATOM 922 N N . THR A 1 118 ? 1.487 -6.695 -9.648 1.00 86.56 118 THR A N 1
ATOM 923 C CA . THR A 1 118 ? 0.831 -6.991 -10.927 1.00 86.56 118 THR A CA 1
ATOM 924 C C . THR A 1 118 ? 1.599 -6.346 -12.073 1.00 86.56 118 THR A C 1
ATOM 926 O O . THR A 1 118 ? 2.036 -5.204 -11.976 1.00 86.56 118 THR A O 1
ATOM 929 N N . THR A 1 119 ? 1.732 -7.051 -13.189 1.00 83.06 119 THR A N 1
ATOM 930 C CA . THR A 1 119 ? 2.356 -6.532 -14.416 1.00 83.06 119 THR A CA 1
ATOM 931 C C . THR A 1 119 ? 1.466 -5.510 -15.120 1.00 83.06 119 THR A C 1
ATOM 933 O O . THR A 1 119 ? 1.961 -4.552 -15.716 1.00 83.06 119 THR A O 1
ATOM 936 N N . GLU A 1 120 ? 0.148 -5.674 -15.006 1.00 81.81 120 GLU A N 1
ATOM 937 C CA . GLU A 1 120 ? -0.856 -4.855 -15.679 1.00 81.81 120 GLU A CA 1
ATOM 938 C C . GLU A 1 120 ? -1.752 -4.090 -14.703 1.00 81.81 120 GLU A C 1
ATOM 940 O O . GLU A 1 120 ? -1.724 -4.292 -13.486 1.00 81.81 120 GLU A O 1
ATOM 945 N N . ARG A 1 121 ? -2.589 -3.196 -15.250 1.00 81.19 121 ARG A N 1
ATOM 946 C CA . ARG A 1 121 ? -3.606 -2.491 -14.467 1.00 81.19 121 ARG A CA 1
ATOM 947 C C . ARG A 1 121 ? -4.531 -3.493 -13.788 1.00 81.19 121 ARG A C 1
ATOM 949 O O . ARG A 1 121 ? -5.225 -4.240 -14.465 1.00 81.19 121 ARG A O 1
ATOM 956 N N . MET A 1 122 ? -4.614 -3.421 -12.460 1.00 79.19 122 MET A N 1
ATOM 957 C CA . MET A 1 122 ? -5.524 -4.270 -11.695 1.00 79.19 122 MET A CA 1
ATOM 958 C C . MET A 1 122 ? -6.989 -3.980 -12.070 1.00 79.19 122 MET A C 1
ATOM 960 O O . MET A 1 122 ? -7.456 -2.858 -11.821 1.00 79.19 122 MET A O 1
ATOM 964 N N . PRO A 1 123 ? -7.728 -4.964 -12.623 1.00 77.44 123 PRO A N 1
ATOM 965 C CA . PRO A 1 123 ? -9.146 -4.815 -12.927 1.00 77.44 123 PRO A CA 1
ATOM 966 C C . PRO A 1 123 ? -9.964 -4.577 -11.657 1.00 77.44 123 PRO A C 1
ATOM 968 O O . PRO A 1 123 ? -9.666 -5.155 -10.609 1.00 77.44 123 PRO A O 1
ATOM 971 N N . ASP A 1 124 ? -11.034 -3.788 -11.756 1.00 76.31 124 ASP A N 1
ATOM 972 C CA . ASP A 1 124 ? -11.869 -3.463 -10.593 1.00 76.31 124 ASP A CA 1
ATOM 973 C C . ASP A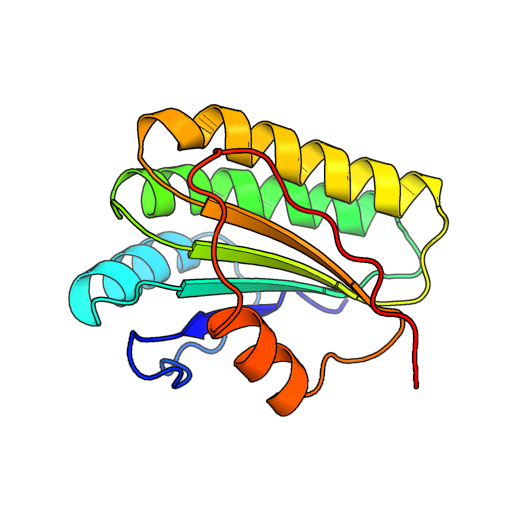 1 124 ? -12.530 -4.715 -9.992 1.00 76.31 124 ASP A C 1
ATOM 975 O O . ASP A 1 124 ? -12.608 -4.834 -8.775 1.00 76.31 124 ASP A O 1
ATOM 979 N N . ALA A 1 125 ? -12.876 -5.716 -10.812 1.00 74.94 125 ALA A N 1
ATOM 980 C CA . ALA A 1 125 ? -13.379 -7.007 -10.333 1.00 74.94 125 ALA A CA 1
ATOM 981 C C . ALA A 1 125 ? -12.362 -7.770 -9.459 1.00 74.94 125 ALA A C 1
ATOM 983 O O . ALA A 1 125 ? -12.728 -8.311 -8.417 1.00 74.94 125 ALA A O 1
ATOM 984 N N . LYS A 1 126 ? -11.072 -7.780 -9.837 1.00 75.88 126 LYS A N 1
ATOM 985 C CA . LYS A 1 126 ? -10.010 -8.381 -9.005 1.00 75.88 126 LYS A CA 1
ATOM 986 C C . LYS A 1 126 ? -9.796 -7.572 -7.726 1.00 75.88 126 LYS A C 1
ATOM 988 O O . LYS A 1 126 ? -9.599 -8.159 -6.668 1.00 75.88 126 LYS A O 1
ATOM 993 N N . ARG A 1 127 ? -9.873 -6.237 -7.809 1.00 77.31 127 ARG A N 1
ATOM 994 C CA . ARG A 1 127 ? -9.801 -5.362 -6.630 1.00 77.31 127 ARG A CA 1
ATOM 995 C C . ARG A 1 127 ? -10.932 -5.670 -5.650 1.00 77.31 127 ARG A C 1
ATOM 997 O O . ARG A 1 127 ? -10.660 -5.819 -4.467 1.00 77.31 127 ARG A O 1
ATOM 1004 N N . GLN A 1 128 ? -12.158 -5.833 -6.147 1.00 73.94 128 GLN A N 1
ATOM 1005 C CA . GLN A 1 128 ? -13.321 -6.179 -5.332 1.00 73.94 128 GLN A CA 1
ATOM 1006 C C . GLN A 1 128 ? -13.150 -7.539 -4.645 1.00 73.94 128 GLN A C 1
ATOM 1008 O O . GLN A 1 128 ? -13.340 -7.637 -3.440 1.00 73.94 128 GLN A O 1
ATOM 1013 N N . ALA A 1 129 ? -12.681 -8.556 -5.371 1.00 74.12 129 ALA A N 1
ATOM 1014 C CA . ALA A 1 129 ? -12.412 -9.871 -4.786 1.00 74.12 129 ALA A CA 1
ATOM 1015 C C . ALA A 1 129 ? -11.359 -9.831 -3.657 1.00 74.12 129 ALA A C 1
ATOM 1017 O O . ALA A 1 129 ? -11.420 -10.626 -2.722 1.00 74.12 129 ALA A O 1
ATOM 1018 N N . LEU A 1 130 ? -10.398 -8.899 -3.719 1.00 76.75 130 LEU A N 1
ATOM 1019 C CA . LEU A 1 130 ? -9.406 -8.692 -2.658 1.00 76.75 130 LEU A CA 1
ATOM 1020 C C . LEU A 1 130 ? -9.989 -7.984 -1.428 1.00 76.75 130 LEU A C 1
ATOM 1022 O O . LEU A 1 130 ? -9.513 -8.226 -0.320 1.00 76.75 130 LEU A O 1
ATOM 1026 N N . LEU A 1 131 ? -11.022 -7.152 -1.597 1.00 73.81 131 LEU A N 1
ATOM 1027 C CA . LEU A 1 131 ? -11.764 -6.573 -0.470 1.00 73.81 131 LEU A CA 1
ATOM 1028 C C . LEU A 1 131 ? -12.503 -7.657 0.325 1.00 73.81 131 LEU A C 1
ATOM 1030 O O . LEU A 1 131 ? -12.547 -7.590 1.551 1.00 73.81 131 LEU A O 1
ATOM 1034 N N . ASP A 1 132 ? -13.005 -8.682 -0.365 1.00 68.56 132 ASP A N 1
ATOM 1035 C CA . ASP A 1 132 ? -13.733 -9.806 0.236 1.00 68.56 132 ASP A CA 1
ATOM 1036 C C . ASP A 1 132 ? -12.806 -10.887 0.830 1.00 68.56 132 ASP A C 1
ATOM 1038 O O . ASP A 1 132 ? -13.272 -11.849 1.451 1.00 68.56 132 ASP A O 1
ATOM 1042 N N . TRP A 1 133 ? -11.485 -10.764 0.648 1.00 67.50 133 TRP A N 1
ATOM 1043 C CA . TRP A 1 133 ? -10.530 -11.777 1.090 1.00 67.50 133 TRP A CA 1
ATOM 1044 C C . TRP A 1 133 ? -10.524 -11.897 2.626 1.00 67.50 133 TRP A C 1
ATOM 1046 O O . TRP A 1 133 ? -10.335 -10.892 3.323 1.00 67.50 133 TRP A O 1
ATOM 1056 N N . PRO A 1 134 ? -10.658 -13.119 3.190 1.00 54.06 134 PRO A N 1
ATOM 1057 C CA . PRO A 1 134 ? -10.668 -13.332 4.632 1.00 54.06 134 PRO A CA 1
ATOM 1058 C C . PRO A 1 134 ? -9.329 -12.920 5.246 1.00 54.06 134 PRO A C 1
ATOM 1060 O O . PRO A 1 134 ? -8.302 -13.585 5.099 1.00 54.06 134 PRO A O 1
ATOM 1063 N N . GLN A 1 135 ? -9.350 -11.785 5.935 1.00 57.59 135 GLN A N 1
ATOM 1064 C CA . GLN A 1 135 ? -8.181 -11.193 6.572 1.00 57.59 135 GLN A CA 1
ATOM 1065 C C . GLN A 1 135 ? -7.669 -12.151 7.657 1.00 57.59 135 GLN A C 1
ATOM 1067 O O . GLN A 1 135 ? -8.430 -12.572 8.537 1.00 57.59 135 GLN A O 1
ATOM 1072 N N . SER A 1 136 ? -6.377 -12.492 7.641 1.00 48.66 136 SER A N 1
ATOM 1073 C CA . SER A 1 136 ? -5.804 -13.170 8.802 1.00 48.66 136 SER A CA 1
ATOM 1074 C C . SER A 1 136 ? -5.843 -12.192 9.979 1.00 48.66 136 SER A C 1
ATOM 1076 O O . SER A 1 136 ? -5.517 -11.016 9.845 1.00 48.66 136 SER A O 1
ATOM 1078 N N . ARG A 1 137 ? -6.192 -12.671 11.178 1.00 37.84 137 ARG A N 1
ATOM 1079 C CA . ARG A 1 137 ? -6.048 -11.890 12.426 1.00 37.84 137 ARG A CA 1
ATOM 1080 C C . ARG A 1 137 ? -4.576 -11.595 12.780 1.00 37.84 137 ARG A C 1
ATOM 1082 O O . ARG A 1 137 ? -4.297 -11.086 13.862 1.00 37.84 137 ARG A O 1
ATOM 1089 N N . TYR A 1 138 ? -3.645 -11.953 11.896 1.00 36.38 138 TYR A N 1
ATOM 1090 C CA . TYR A 1 138 ? -2.210 -11.810 12.063 1.00 36.38 138 TYR A CA 1
ATOM 1091 C C . TYR A 1 138 ? -1.720 -10.609 11.256 1.00 36.38 138 TYR A C 1
ATOM 1093 O O . TYR A 1 138 ? -1.804 -10.587 10.031 1.00 36.38 138 TYR A O 1
ATOM 1101 N N . TYR A 1 139 ? -1.210 -9.622 11.991 1.00 45.75 139 TYR A N 1
ATOM 1102 C CA . TYR A 1 139 ? -0.703 -8.324 11.543 1.00 45.75 139 TYR A CA 1
ATOM 1103 C C . TYR A 1 139 ? 0.619 -8.446 10.774 1.00 45.75 139 TYR A C 1
ATOM 1105 O O . TYR A 1 139 ? 1.664 -7.966 11.208 1.00 45.75 139 TYR A O 1
ATOM 1113 N N . THR A 1 140 ? 0.602 -9.153 9.653 1.00 43.38 140 THR A N 1
ATOM 1114 C CA . THR A 1 140 ? 1.781 -9.367 8.815 1.00 43.38 140 THR A CA 1
ATOM 1115 C C . THR A 1 140 ? 1.414 -9.108 7.370 1.00 43.38 140 THR A C 1
ATOM 1117 O O . THR A 1 140 ? 0.388 -9.603 6.909 1.00 43.38 140 THR A O 1
ATOM 1120 N N . ALA A 1 141 ? 2.266 -8.364 6.665 1.00 47.34 141 ALA A N 1
ATOM 1121 C CA . ALA A 1 141 ? 2.110 -8.091 5.245 1.00 47.34 141 ALA A CA 1
ATOM 1122 C C . ALA A 1 141 ? 1.922 -9.392 4.458 1.00 47.34 141 ALA A C 1
ATOM 1124 O O . ALA A 1 141 ? 2.857 -10.182 4.297 1.00 47.34 141 ALA A O 1
ATOM 1125 N N . GLN A 1 142 ? 0.702 -9.599 3.973 1.00 55.75 142 GLN A N 1
ATOM 1126 C CA . GLN A 1 142 ? 0.397 -10.655 3.026 1.00 55.75 142 GLN A CA 1
ATOM 1127 C C . GLN A 1 142 ? 0.836 -10.176 1.646 1.00 55.75 142 GLN A C 1
ATOM 1129 O O . GLN A 1 142 ? 0.575 -9.038 1.257 1.00 55.75 142 GLN A O 1
ATOM 1134 N N . SER A 1 143 ? 1.562 -11.032 0.937 1.00 51.59 143 SER A N 1
ATOM 1135 C CA . SER A 1 143 ? 2.042 -10.764 -0.411 1.00 51.59 143 SER A CA 1
ATOM 1136 C C . SER A 1 143 ? 1.460 -11.817 -1.325 1.00 51.59 143 SER A C 1
ATOM 1138 O O . SER A 1 143 ? 1.591 -13.011 -1.059 1.00 51.59 143 SER A O 1
ATOM 1140 N N . MET A 1 144 ? 0.809 -11.350 -2.381 1.00 57.84 144 MET A N 1
ATOM 1141 C CA . MET A 1 144 ? 0.179 -12.202 -3.372 1.00 57.84 144 MET A CA 1
ATOM 1142 C C . MET A 1 144 ? 0.788 -11.918 -4.734 1.00 57.84 144 MET A C 1
ATOM 1144 O O . MET A 1 144 ? 0.807 -10.773 -5.185 1.00 57.84 144 MET A O 1
ATOM 1148 N N . SER A 1 145 ? 1.271 -12.973 -5.378 1.00 54.00 145 SER A N 1
ATOM 1149 C CA . SER A 1 145 ? 1.585 -12.959 -6.801 1.00 54.00 145 SER A CA 1
ATOM 1150 C C . SER A 1 145 ? 0.313 -13.372 -7.529 1.00 54.00 145 SER A C 1
ATOM 1152 O O . SER A 1 145 ? -0.088 -14.535 -7.467 1.00 54.00 145 SER A O 1
ATOM 1154 N N . LEU A 1 146 ? -0.368 -12.416 -8.160 1.00 53.81 146 LEU A N 1
ATOM 1155 C CA . LEU A 1 146 ? -1.526 -12.724 -8.991 1.00 53.81 146 LEU A CA 1
ATOM 1156 C C . LEU A 1 146 ? -1.012 -13.381 -10.276 1.00 53.81 146 LEU A C 1
ATOM 1158 O O . LEU A 1 146 ? -0.539 -12.695 -11.175 1.00 53.81 146 LEU A O 1
ATOM 1162 N N . THR A 1 147 ? -1.062 -14.711 -10.347 1.00 42.84 147 THR A N 1
ATOM 1163 C CA . THR A 1 147 ? -0.821 -15.434 -11.601 1.00 42.84 147 THR A CA 1
ATOM 1164 C C . THR A 1 147 ? -2.053 -15.297 -12.488 1.00 42.84 147 THR A C 1
ATOM 1166 O O . THR A 1 147 ? -3.188 -15.420 -12.023 1.00 42.84 147 THR A O 1
ATOM 1169 N N . GLU A 1 148 ? -1.832 -14.942 -13.750 1.00 50.16 148 GLU A N 1
ATOM 1170 C CA . GLU A 1 148 ? -2.886 -14.833 -14.755 1.00 50.16 148 GLU A CA 1
ATOM 1171 C C . GLU A 1 148 ? -3.510 -16.210 -15.009 1.00 50.16 148 GLU A C 1
ATOM 1173 O O . GLU A 1 148 ? -2.803 -17.213 -15.114 1.00 50.16 148 GLU A O 1
ATOM 1178 N N . GLY A 1 149 ? -4.840 -16.240 -15.068 1.00 37.75 149 GLY A N 1
ATOM 1179 C CA . GLY A 1 149 ? -5.643 -17.349 -15.567 1.00 37.75 149 GLY A CA 1
ATOM 1180 C C . GLY A 1 149 ? -6.559 -16.819 -16.652 1.00 37.75 149 GLY A C 1
ATOM 1181 O O . GLY A 1 149 ? -7.013 -15.660 -16.487 1.00 37.75 149 GLY A O 1
#

Organism: NCBI:txid2303987

Foldseek 3Di:
DDAKFKWFAAPVRDTDPDGDDDDLDCVLVVLLCCCVVRVTQEMEIEQEQDPDLVVSLVNLLSVLVSCLVSQLVNANHEYEYEDEADDDPVSLVSSLVSQQVSLVVCVVRNYAYEYEYYRHDDDSVNVVVVVVDDDDPDSGYHYDDDDDD

Radius of gyration: 14.29 Å; chains: 1; bounding box: 34×37×33 Å

pLDDT: mean 73.81, std 14.5, range [36.38, 92.12]

Secondary structure (DSSP, 8-state):
----EEEEE-TTSPBPS----S-TTTHHHHHHHHHHHH---EEEEEEE--S-HHHHHHHHHHHHHHHHHHHHHSTT-EEEEEEES---HHHHHHHHHHHHHHHHHHHTTT-EEEEEEESSPPPHHHHHHHHTS---SS-S-EEEE----

Sequence (149 aa):
MTSPTLLVIDRQGQPCDYSYPPEQGEQIAAINQTLIKQKCDTLWLTIKVQTNAQESLDQLFACLRQLYRPLMRQKGCHFWVCWQGQTDPMSEAGAKALTQIAALELAAKQVSINFVSTTERMPDAKRQALLDWPQSRYYTAQSMSLTEG